Protein AF-A0A1G7ZH40-F1 (afdb_monomer_lite)

Organism: Aneurinibacillus thermoaerophilus (NCBI:txid143495)

Foldseek 3Di:
DCVPVPCVVQPPDPPDPPAPDDDPDPPVCLLVVVQVQCQPAWDADLVFRKIKTWNQYPVNLVVVVVVLVVLVWDWDWDCPPNTTMIMTGDLVSVVSSLCSNCVPCVPVHDVVRNVSNVVSVVVVVVVVPDPPPDDD

Secondary structure (DSSP, 8-state):
--TTHHHHHHH---SSSTTS------HHHHHHHHHHHHHHH-EEETTTTEEEE--SSHHHHHHHHHHHHHTT--EEEE-GGG--EEEEESHHHHHHHHHHHHTT-TT-S-HHHHHHHHHHHHHHHHHHHS------

Structure (mmCIF, N/CA/C/O backbone):
data_AF-A0A1G7ZH40-F1
#
_entry.id   AF-A0A1G7ZH40-F1
#
loop_
_atom_site.group_PDB
_atom_site.id
_atom_site.type_symbol
_atom_site.label_atom_id
_atom_site.label_alt_id
_atom_site.label_comp_id
_atom_site.label_asym_id
_atom_site.label_entity_id
_atom_site.label_seq_id
_atom_site.pdbx_PDB_ins_code
_atom_site.Cartn_x
_atom_site.Cartn_y
_atom_site.Cartn_z
_atom_site.occupancy
_atom_site.B_iso_or_equiv
_atom_site.auth_seq_id
_atom_site.auth_comp_id
_atom_site.auth_asym_id
_atom_site.auth_atom_id
_atom_site.pdbx_PDB_model_num
ATOM 1 N N . MET A 1 1 ? 21.079 -24.884 -8.366 1.00 37.12 1 MET A N 1
ATOM 2 C CA . MET A 1 1 ? 20.451 -23.711 -9.024 1.00 37.12 1 MET A CA 1
ATOM 3 C C . MET A 1 1 ? 19.332 -23.233 -8.104 1.00 37.12 1 MET A C 1
ATOM 5 O O . MET A 1 1 ? 18.379 -23.966 -7.926 1.00 37.12 1 MET A O 1
ATOM 9 N N . GLY A 1 2 ? 19.376 -22.159 -7.322 1.00 40.19 2 GLY A N 1
ATOM 10 C CA . GLY A 1 2 ? 20.022 -20.850 -7.431 1.00 40.19 2 GLY A CA 1
ATOM 11 C C . GLY A 1 2 ? 19.023 -19.805 -6.891 1.00 40.19 2 GLY A C 1
ATOM 12 O O . GLY A 1 2 ? 18.705 -18.844 -7.577 1.00 40.19 2 GLY A O 1
ATOM 13 N N . LYS A 1 3 ? 18.423 -20.055 -5.710 1.00 40.50 3 LYS A N 1
ATOM 14 C CA . LYS A 1 3 ? 17.260 -19.310 -5.169 1.00 40.50 3 LYS A CA 1
ATOM 15 C C . LYS A 1 3 ? 17.606 -17.917 -4.614 1.00 40.50 3 LYS A C 1
ATOM 17 O O . LYS A 1 3 ? 16.711 -17.179 -4.221 1.00 40.50 3 LYS A O 1
ATOM 22 N N . SER A 1 4 ? 18.883 -17.543 -4.639 1.00 37.22 4 SER A N 1
ATOM 23 C CA . SER A 1 4 ? 19.383 -16.245 -4.168 1.00 37.22 4 SER A CA 1
ATOM 24 C C . SER A 1 4 ? 19.487 -15.188 -5.275 1.00 37.22 4 SER A C 1
ATOM 26 O O . SER A 1 4 ? 19.854 -14.052 -4.993 1.00 37.22 4 SER A O 1
ATOM 28 N N . SER A 1 5 ? 19.168 -15.528 -6.533 1.00 44.12 5 SER A N 1
ATOM 29 C CA . SER A 1 5 ? 19.434 -14.630 -7.667 1.00 44.12 5 SER A CA 1
ATOM 30 C C . SER A 1 5 ? 18.400 -13.516 -7.854 1.00 44.12 5 SER A C 1
ATOM 32 O O . SER A 1 5 ? 18.762 -12.446 -8.320 1.00 44.12 5 SER A O 1
ATOM 34 N N . LEU A 1 6 ? 17.132 -13.703 -7.463 1.00 43.19 6 LEU A N 1
ATOM 35 C CA . LEU A 1 6 ? 16.082 -12.707 -7.748 1.00 43.19 6 LEU A CA 1
ATOM 36 C C . LEU A 1 6 ? 16.196 -11.443 -6.885 1.00 43.19 6 LEU A C 1
ATOM 38 O O . LEU A 1 6 ? 15.966 -10.343 -7.374 1.00 43.19 6 LEU A O 1
ATOM 42 N N . ILE A 1 7 ? 16.608 -11.581 -5.622 1.00 47.50 7 ILE A N 1
ATOM 43 C CA . ILE A 1 7 ? 16.827 -10.430 -4.733 1.00 47.50 7 ILE A CA 1
ATOM 44 C C . ILE A 1 7 ? 18.039 -9.626 -5.226 1.00 47.50 7 ILE A C 1
ATOM 46 O O . ILE A 1 7 ? 17.992 -8.403 -5.270 1.00 47.50 7 ILE A O 1
ATOM 50 N N . LEU A 1 8 ? 19.096 -10.293 -5.699 1.00 41.06 8 LEU A N 1
ATOM 51 C CA . LEU A 1 8 ? 20.285 -9.603 -6.198 1.00 41.06 8 LEU A CA 1
ATOM 52 C C . LEU A 1 8 ? 20.038 -8.885 -7.535 1.00 41.06 8 LEU A C 1
ATOM 54 O O . LEU A 1 8 ? 20.549 -7.787 -7.736 1.00 41.06 8 LEU A O 1
ATOM 58 N N . THR A 1 9 ? 19.228 -9.463 -8.429 1.00 43.59 9 THR A N 1
ATOM 59 C CA . THR A 1 9 ? 18.960 -8.878 -9.754 1.00 43.59 9 THR A CA 1
ATOM 60 C C . THR A 1 9 ? 18.106 -7.606 -9.696 1.00 43.59 9 THR A C 1
ATOM 62 O O . THR A 1 9 ? 18.251 -6.758 -10.572 1.00 43.59 9 THR A O 1
ATOM 65 N N . PHE A 1 10 ? 17.256 -7.427 -8.676 1.00 47.88 10 PHE A N 1
ATOM 66 C CA . PHE A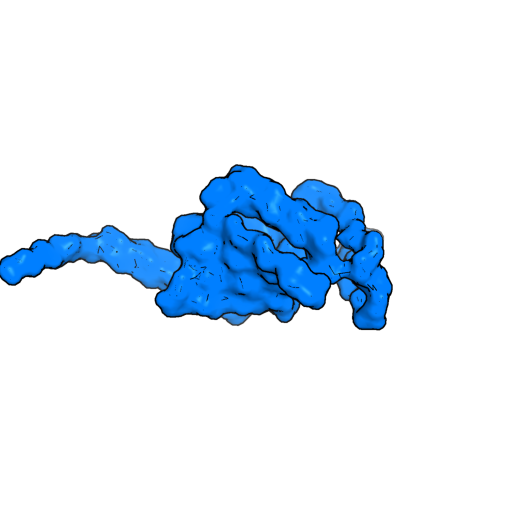 1 10 ? 16.359 -6.263 -8.598 1.00 47.88 10 PHE A CA 1
ATOM 67 C C . PHE A 1 10 ? 16.694 -5.252 -7.490 1.00 47.88 10 PHE A C 1
ATOM 69 O O . PHE A 1 10 ? 16.280 -4.100 -7.606 1.00 47.88 10 PHE A O 1
ATOM 76 N N . TYR A 1 11 ? 17.428 -5.639 -6.437 1.00 40.88 11 TYR A N 1
ATOM 77 C CA . TYR A 1 11 ? 17.615 -4.796 -5.242 1.00 40.88 11 TYR A CA 1
ATOM 78 C C . TYR A 1 11 ? 18.942 -4.018 -5.207 1.00 40.88 11 TYR A C 1
ATOM 80 O O . TYR A 1 11 ? 19.052 -3.036 -4.474 1.00 40.88 11 TYR A O 1
ATOM 88 N N . ILE A 1 12 ? 19.953 -4.393 -6.004 1.00 41.84 12 ILE A N 1
ATOM 89 C CA . ILE A 1 12 ? 21.226 -3.653 -6.057 1.00 41.84 12 ILE A CA 1
ATOM 90 C C . ILE A 1 12 ? 21.198 -2.625 -7.193 1.00 41.84 12 ILE A C 1
ATOM 92 O O . ILE A 1 12 ? 21.835 -2.789 -8.225 1.00 41.84 12 ILE A O 1
ATOM 96 N N . PHE A 1 13 ? 20.488 -1.522 -6.972 1.00 40.16 13 PHE A N 1
ATOM 97 C CA . PHE A 1 13 ? 20.823 -0.236 -7.589 1.00 40.16 13 PHE A CA 1
ATOM 98 C C . PHE A 1 13 ? 20.859 0.820 -6.486 1.00 40.16 13 PHE A C 1
ATOM 100 O O . PHE A 1 13 ? 19.888 1.528 -6.230 1.00 40.16 13 PHE A O 1
ATOM 107 N N . HIS A 1 14 ? 21.998 0.890 -5.794 1.00 35.88 14 HIS A N 1
ATOM 108 C CA . HIS A 1 14 ? 22.305 2.000 -4.901 1.00 35.88 14 HIS A CA 1
ATOM 109 C C . HIS A 1 14 ? 22.425 3.304 -5.706 1.00 35.88 14 HIS A C 1
ATOM 111 O O . HIS A 1 14 ? 23.094 3.355 -6.736 1.00 35.88 14 HIS A O 1
ATOM 117 N N . SER A 1 15 ? 21.733 4.333 -5.206 1.00 42.22 15 SER A N 1
ATOM 118 C CA . SER A 1 15 ? 21.965 5.773 -5.389 1.00 42.22 15 SER A CA 1
ATOM 119 C C . SER A 1 15 ? 22.448 6.241 -6.773 1.00 42.22 15 SER A C 1
ATOM 121 O O . SER A 1 15 ? 23.643 6.320 -7.040 1.00 42.22 15 SER A O 1
ATOM 123 N N . GLY A 1 16 ? 21.499 6.652 -7.622 1.00 37.34 16 GLY A N 1
ATOM 124 C CA . GLY A 1 16 ? 21.759 7.517 -8.785 1.00 37.34 16 GLY A CA 1
ATOM 125 C C . GLY A 1 16 ? 21.033 7.103 -10.067 1.00 37.34 16 GLY A C 1
ATOM 126 O O . GLY A 1 16 ? 20.534 7.960 -10.791 1.00 37.34 16 GLY A O 1
ATOM 127 N N . ALA A 1 17 ? 20.896 5.799 -10.322 1.00 37.66 17 ALA A N 1
ATOM 128 C CA . ALA A 1 17 ? 20.393 5.284 -11.604 1.00 37.66 17 ALA A CA 1
ATOM 129 C C . ALA A 1 17 ? 18.869 5.022 -11.660 1.00 37.66 17 ALA A C 1
ATOM 131 O O . ALA A 1 17 ? 18.312 4.846 -12.742 1.00 37.66 17 ALA A O 1
ATOM 132 N N . LEU A 1 18 ? 18.166 5.026 -10.520 1.00 44.22 18 LEU A N 1
ATOM 133 C CA . LEU A 1 18 ? 16.740 4.654 -10.429 1.00 44.22 18 LEU A CA 1
ATOM 134 C C . LEU A 1 18 ? 15.753 5.702 -10.967 1.00 44.22 18 LEU A C 1
ATOM 136 O O . LEU A 1 18 ? 14.563 5.411 -11.093 1.00 44.22 18 LEU A O 1
ATOM 140 N N . LYS A 1 19 ? 16.215 6.904 -11.335 1.00 46.44 19 LYS A N 1
ATOM 141 C CA . LYS A 1 19 ? 15.317 7.943 -11.864 1.00 46.44 19 LYS A CA 1
ATOM 142 C C . LYS A 1 19 ? 14.696 7.585 -13.224 1.00 46.44 19 LYS A C 1
ATOM 144 O O . LYS A 1 19 ? 13.693 8.196 -13.574 1.00 46.44 19 LYS A O 1
ATOM 149 N N . SER A 1 20 ? 15.229 6.616 -13.983 1.00 45.09 20 SER A N 1
ATOM 150 C CA . SER A 1 20 ? 14.810 6.422 -15.385 1.00 45.09 20 SER A CA 1
ATOM 151 C C . SER A 1 20 ? 14.141 5.090 -15.750 1.00 45.09 20 SER A C 1
ATOM 153 O O . SER A 1 20 ? 13.448 5.065 -16.766 1.00 45.09 20 SER A O 1
ATOM 155 N N . ARG A 1 21 ? 14.263 3.995 -14.980 1.00 55.22 21 ARG A N 1
ATOM 156 C CA . ARG A 1 21 ? 13.593 2.713 -15.312 1.00 55.22 21 ARG A CA 1
ATOM 157 C C . ARG A 1 21 ? 13.183 1.944 -14.056 1.00 55.22 21 ARG A C 1
ATOM 159 O O . ARG A 1 21 ? 14.028 1.376 -13.374 1.00 55.22 21 ARG A O 1
ATOM 166 N N . ALA A 1 22 ? 11.883 1.907 -13.759 1.00 62.88 22 ALA A N 1
ATOM 167 C CA . ALA A 1 22 ? 11.360 0.912 -12.826 1.00 62.88 22 ALA A CA 1
ATOM 168 C C . ALA A 1 22 ? 11.587 -0.490 -13.429 1.00 62.88 22 ALA A C 1
ATOM 170 O O . ALA A 1 22 ? 11.389 -0.653 -14.638 1.00 62.88 22 ALA A O 1
ATOM 171 N N . PRO A 1 23 ? 12.012 -1.494 -12.642 1.00 70.56 23 PRO A N 1
ATOM 172 C CA . PRO A 1 23 ? 12.163 -2.847 -13.158 1.00 70.56 23 PRO A CA 1
ATOM 173 C C . PRO A 1 23 ? 10.815 -3.375 -13.660 1.00 70.56 23 PRO A C 1
ATOM 175 O O . PRO A 1 23 ? 9.775 -3.159 -13.033 1.00 70.56 23 PRO A O 1
ATOM 178 N N . ASN A 1 24 ? 10.827 -4.081 -14.793 1.00 78.56 24 ASN A N 1
ATOM 179 C CA . ASN A 1 24 ? 9.642 -4.772 -15.295 1.00 78.56 24 ASN A CA 1
ATOM 180 C C . ASN A 1 24 ? 9.403 -6.038 -14.457 1.00 78.56 24 ASN A C 1
ATOM 182 O O . ASN A 1 24 ? 9.846 -7.126 -14.817 1.00 78.56 24 ASN A O 1
ATOM 186 N N . VAL A 1 25 ? 8.790 -5.868 -13.285 1.00 84.25 25 VAL A N 1
ATOM 187 C CA . VAL A 1 25 ? 8.484 -6.963 -12.356 1.00 84.25 25 VAL A CA 1
ATOM 188 C C . VAL A 1 25 ? 7.223 -7.691 -12.839 1.00 84.25 25 VAL A C 1
ATOM 190 O O . VAL A 1 25 ? 6.196 -7.025 -12.990 1.00 84.25 25 VAL A O 1
ATOM 193 N N . PRO A 1 26 ? 7.249 -9.016 -13.065 1.00 88.44 26 PRO A N 1
ATOM 194 C CA . PRO A 1 26 ? 6.042 -9.785 -13.370 1.00 88.44 26 PRO A CA 1
ATOM 195 C C . PRO A 1 26 ? 4.968 -9.620 -12.288 1.00 88.44 26 PRO A C 1
ATOM 197 O O . PRO A 1 26 ? 5.290 -9.391 -11.119 1.00 88.44 26 PRO A O 1
ATOM 200 N N . GLU A 1 27 ? 3.693 -9.696 -12.664 1.00 88.88 27 GLU A N 1
ATOM 201 C CA . GLU A 1 27 ? 2.582 -9.386 -11.755 1.00 88.88 27 GLU A CA 1
ATOM 202 C C . GLU A 1 27 ? 2.544 -10.319 -10.537 1.00 88.88 27 GLU A C 1
ATOM 204 O O . GLU A 1 27 ? 2.305 -9.876 -9.413 1.00 88.88 27 GLU A O 1
ATOM 209 N N . GLU A 1 28 ? 2.900 -11.590 -10.719 1.00 89.88 28 GLU A N 1
ATOM 210 C CA . GLU A 1 28 ? 2.993 -12.577 -9.646 1.00 89.88 28 GLU A CA 1
ATOM 211 C C . GLU A 1 28 ? 4.049 -12.228 -8.583 1.00 89.88 28 GLU A C 1
ATOM 213 O O . GLU A 1 28 ? 3.915 -12.624 -7.426 1.00 89.88 28 GLU A O 1
ATOM 218 N N . PHE A 1 29 ? 5.069 -11.439 -8.941 1.00 90.62 29 PHE A N 1
ATOM 219 C CA . PHE A 1 29 ? 6.119 -10.994 -8.022 1.00 90.62 29 PHE A CA 1
ATOM 220 C C . PHE A 1 29 ? 5.930 -9.554 -7.540 1.00 90.62 29 PHE A C 1
ATOM 222 O O . PHE A 1 29 ? 6.720 -9.067 -6.725 1.00 90.62 29 PHE A O 1
ATOM 229 N N . PHE A 1 30 ? 4.893 -8.857 -8.006 1.00 92.31 30 PHE A N 1
ATOM 230 C CA . PHE A 1 30 ? 4.754 -7.431 -7.740 1.00 92.31 30 PHE A CA 1
ATOM 231 C C . PHE A 1 30 ? 4.514 -7.126 -6.255 1.00 92.31 30 PHE A C 1
ATOM 233 O O . PHE A 1 30 ? 5.102 -6.180 -5.731 1.00 92.31 30 PHE A O 1
ATOM 240 N N . SER A 1 31 ? 3.773 -7.977 -5.536 1.00 94.38 31 SER A N 1
ATOM 241 C CA . SER A 1 31 ? 3.595 -7.835 -4.081 1.00 94.38 31 SER A CA 1
ATOM 242 C C . SER A 1 31 ? 4.911 -7.978 -3.308 1.00 94.38 31 SER A C 1
ATOM 244 O O . SER A 1 31 ? 5.138 -7.259 -2.338 1.00 94.38 31 SER A O 1
ATOM 246 N N . HIS A 1 32 ? 5.824 -8.849 -3.752 1.00 91.44 32 HIS A N 1
ATOM 247 C CA . HIS A 1 32 ? 7.151 -8.991 -3.146 1.00 91.44 32 HIS A CA 1
ATOM 248 C C . HIS A 1 32 ? 8.001 -7.738 -3.344 1.00 91.44 32 HIS A C 1
ATOM 250 O O . HIS A 1 32 ? 8.649 -7.273 -2.407 1.00 91.44 32 HIS A O 1
ATOM 256 N N . PHE A 1 33 ? 7.976 -7.181 -4.554 1.00 90.81 33 PHE A N 1
ATOM 257 C CA . PHE A 1 33 ? 8.696 -5.954 -4.862 1.00 90.81 33 PHE A CA 1
ATOM 258 C C . PHE A 1 33 ? 8.140 -4.763 -4.069 1.00 90.81 33 PHE A C 1
ATOM 260 O O . PHE A 1 33 ? 8.896 -4.048 -3.411 1.00 90.81 33 PHE A O 1
ATOM 267 N N . ALA A 1 34 ? 6.815 -4.593 -4.059 1.00 92.94 34 ALA A N 1
ATOM 268 C CA . ALA A 1 34 ? 6.142 -3.559 -3.280 1.00 92.94 34 ALA A CA 1
ATOM 269 C C . ALA A 1 34 ? 6.424 -3.693 -1.778 1.00 92.94 34 ALA A C 1
ATOM 271 O O . ALA A 1 34 ? 6.600 -2.685 -1.097 1.00 92.94 34 ALA A O 1
ATOM 272 N N . ARG A 1 35 ? 6.543 -4.926 -1.264 1.00 93.56 35 ARG A N 1
ATOM 273 C CA . ARG A 1 35 ? 6.929 -5.169 0.130 1.00 93.56 35 ARG A CA 1
ATOM 274 C C . ARG A 1 35 ? 8.332 -4.674 0.432 1.00 93.56 35 ARG A C 1
ATOM 276 O O . ARG A 1 35 ? 8.519 -4.071 1.477 1.00 93.56 35 ARG A O 1
ATOM 283 N N . GLY A 1 36 ? 9.284 -4.843 -0.485 1.00 89.75 36 GLY A N 1
ATOM 284 C CA . GLY A 1 36 ? 10.622 -4.263 -0.346 1.00 89.75 36 GLY A CA 1
ATOM 285 C C . GLY A 1 36 ? 10.595 -2.735 -0.239 1.00 89.75 36 GLY A C 1
ATOM 286 O O . GLY A 1 36 ? 11.193 -2.166 0.671 1.00 89.75 36 GLY A O 1
ATOM 287 N N . VAL A 1 37 ? 9.825 -2.069 -1.107 1.00 90.56 37 VAL A N 1
ATOM 288 C CA . VAL A 1 37 ? 9.628 -0.606 -1.058 1.00 90.56 37 VAL A CA 1
ATOM 289 C C . VAL A 1 37 ? 8.986 -0.180 0.262 1.00 90.56 37 VAL A C 1
ATOM 291 O O . VAL A 1 37 ? 9.426 0.776 0.897 1.00 90.56 37 VAL A O 1
ATOM 294 N N . PHE A 1 38 ? 7.953 -0.899 0.696 1.00 91.75 38 PHE A N 1
ATOM 295 C CA . PHE A 1 38 ? 7.256 -0.625 1.945 1.00 91.75 38 PHE A CA 1
ATOM 296 C C . PHE A 1 38 ? 8.167 -0.819 3.168 1.00 91.75 38 PHE A C 1
ATOM 298 O O . PHE A 1 38 ? 8.242 0.041 4.051 1.00 91.75 38 PHE A O 1
ATOM 305 N N . ASP A 1 39 ? 8.901 -1.924 3.216 1.00 87.88 39 ASP A N 1
ATOM 306 C CA . ASP A 1 39 ? 9.801 -2.256 4.313 1.00 87.88 39 ASP A CA 1
ATOM 307 C C . ASP A 1 39 ? 11.013 -1.315 4.363 1.00 87.88 39 ASP A C 1
ATOM 309 O O . ASP A 1 39 ? 11.428 -0.935 5.458 1.00 87.88 39 ASP A O 1
ATOM 313 N N . GLY A 1 40 ? 11.508 -0.843 3.218 1.00 86.75 40 GLY A N 1
ATOM 314 C CA . GLY A 1 40 ? 12.594 0.138 3.142 1.00 86.75 40 GLY A CA 1
ATOM 315 C C . GLY A 1 40 ? 12.162 1.570 3.472 1.00 86.75 40 GLY A C 1
ATOM 316 O O . GLY A 1 40 ? 12.668 2.163 4.419 1.00 86.75 40 GLY A O 1
ATOM 317 N N . ASP A 1 41 ? 11.194 2.110 2.725 1.00 85.81 41 ASP A N 1
ATOM 318 C CA . ASP A 1 41 ? 10.968 3.562 2.615 1.00 85.81 41 ASP A CA 1
ATOM 319 C C . ASP A 1 41 ? 9.557 4.035 2.996 1.00 85.81 41 ASP A C 1
ATOM 321 O O . ASP A 1 41 ? 9.230 5.219 2.829 1.00 85.81 41 ASP A O 1
ATOM 325 N N . ALA A 1 42 ? 8.713 3.145 3.529 1.00 89.94 42 ALA A N 1
ATOM 326 C CA . ALA A 1 42 ? 7.412 3.519 4.078 1.00 89.94 42 ALA A CA 1
ATOM 327 C C . ALA A 1 42 ? 7.408 3.617 5.607 1.00 89.94 42 ALA A C 1
ATOM 329 O O . ALA A 1 42 ? 8.198 2.977 6.308 1.00 89.94 42 ALA A O 1
ATOM 330 N N . TYR A 1 43 ? 6.453 4.382 6.129 1.00 88.94 43 TYR A N 1
ATOM 331 C CA . TYR A 1 43 ? 6.121 4.408 7.548 1.00 88.94 43 TYR A CA 1
ATOM 332 C C . TYR A 1 43 ? 4.608 4.340 7.754 1.00 88.94 43 TYR A C 1
ATOM 334 O O . TYR A 1 43 ? 3.819 4.760 6.904 1.00 88.94 43 TYR A O 1
ATOM 342 N N . PHE A 1 44 ? 4.216 3.801 8.908 1.00 88.00 44 PHE A N 1
ATOM 343 C CA . PHE A 1 44 ? 2.827 3.677 9.322 1.00 88.00 44 PHE A CA 1
ATOM 344 C C . PHE A 1 44 ? 2.539 4.597 10.505 1.00 88.00 44 PHE A C 1
ATOM 346 O O . PHE A 1 44 ? 3.179 4.503 11.552 1.00 88.00 44 PHE A O 1
ATOM 353 N N . LYS A 1 45 ? 1.561 5.490 10.347 1.00 87.62 45 LYS A N 1
ATOM 354 C CA . LYS A 1 45 ? 1.087 6.379 11.407 1.00 87.62 45 LYS A CA 1
ATOM 355 C C . LYS A 1 45 ? -0.146 5.760 12.065 1.00 87.62 45 LYS A C 1
ATOM 357 O O . LYS A 1 45 ? -1.277 6.061 11.692 1.00 87.62 45 LYS A O 1
ATOM 362 N N . THR A 1 46 ? 0.090 4.911 13.065 1.00 74.00 46 THR A N 1
ATOM 363 C CA . THR A 1 46 ? -0.927 4.105 13.775 1.00 74.00 46 THR A CA 1
ATOM 364 C C . THR A 1 46 ? -2.129 4.902 14.286 1.00 74.00 46 THR A C 1
ATOM 366 O O . THR A 1 46 ? -3.250 4.413 14.217 1.00 74.00 46 THR A O 1
ATOM 369 N N . GLY A 1 47 ? -1.922 6.125 14.782 1.00 77.44 47 GLY A N 1
ATOM 370 C CA . GLY A 1 47 ? -3.003 6.974 15.301 1.00 77.44 47 GLY A CA 1
ATOM 371 C C . GLY A 1 47 ? -3.881 7.628 14.229 1.00 77.44 47 GLY A C 1
ATOM 372 O O . GLY A 1 47 ? -4.945 8.138 14.557 1.00 77.44 47 GLY A O 1
ATOM 373 N N . ALA A 1 48 ? -3.438 7.635 12.970 1.00 82.81 48 ALA A N 1
ATOM 374 C CA . ALA A 1 48 ? -4.166 8.236 11.854 1.00 82.81 48 ALA A CA 1
ATOM 375 C C . ALA A 1 48 ? -4.661 7.198 10.837 1.00 82.81 48 ALA A C 1
ATOM 377 O O . ALA A 1 48 ? -5.339 7.578 9.894 1.00 82.81 48 ALA A O 1
ATOM 378 N N . ASP A 1 49 ? -4.307 5.918 11.008 1.00 91.00 49 ASP A N 1
ATOM 379 C CA . ASP A 1 49 ? -4.550 4.854 10.025 1.00 91.00 49 ASP A CA 1
ATOM 380 C C . ASP A 1 49 ? -4.088 5.252 8.622 1.00 91.00 49 ASP A C 1
ATOM 382 O O . ASP A 1 49 ? -4.813 5.126 7.635 1.00 91.00 49 ASP A O 1
ATOM 386 N N . VAL A 1 50 ? -2.853 5.757 8.564 1.00 93.25 50 VAL A N 1
ATOM 387 C CA . VAL A 1 50 ? -2.232 6.260 7.338 1.00 93.25 50 VAL A CA 1
ATOM 388 C C . VAL A 1 50 ? -0.890 5.581 7.111 1.00 93.25 50 VAL A C 1
ATOM 390 O O . VAL A 1 50 ? -0.025 5.576 7.991 1.00 93.25 50 VAL A O 1
ATOM 393 N N . VAL A 1 51 ? -0.696 5.062 5.902 1.00 94.81 51 VAL A N 1
ATOM 394 C CA . VAL A 1 51 ? 0.610 4.647 5.382 1.00 94.81 51 VAL A CA 1
ATOM 395 C C . VAL A 1 51 ? 1.107 5.684 4.404 1.00 94.81 51 VAL A C 1
ATOM 397 O O . VAL A 1 51 ? 0.371 6.096 3.516 1.00 94.81 51 VAL A O 1
ATOM 400 N N . VAL A 1 52 ? 2.378 6.048 4.531 1.00 94.00 52 VAL A N 1
ATOM 401 C CA . VAL A 1 52 ? 3.063 6.893 3.555 1.00 94.00 52 VAL A CA 1
ATOM 402 C C . VAL A 1 52 ? 4.271 6.141 3.026 1.00 94.00 52 VAL A C 1
ATOM 404 O O . VAL A 1 52 ? 5.110 5.699 3.810 1.00 94.00 52 VAL A O 1
ATOM 407 N N . MET A 1 53 ? 4.375 6.015 1.705 1.00 93.81 53 MET A N 1
ATOM 408 C CA . MET A 1 53 ? 5.496 5.362 1.024 1.00 93.81 53 MET A CA 1
ATOM 409 C C . MET A 1 53 ? 6.098 6.259 -0.057 1.00 93.81 53 MET A C 1
ATOM 411 O O . MET A 1 53 ? 5.408 7.101 -0.637 1.00 93.81 53 MET A O 1
ATOM 415 N N . ARG A 1 54 ? 7.394 6.074 -0.332 1.00 90.88 54 ARG A N 1
ATOM 416 C CA . ARG A 1 54 ? 8.151 6.835 -1.339 1.00 90.88 54 ARG A CA 1
ATOM 417 C C . ARG A 1 54 ? 8.810 5.886 -2.342 1.00 90.88 54 ARG A C 1
ATOM 419 O O . ARG A 1 54 ? 9.942 5.476 -2.122 1.00 90.88 54 ARG A O 1
ATOM 426 N N . PRO A 1 55 ? 8.135 5.530 -3.447 1.00 86.06 55 PRO A N 1
ATOM 427 C CA . PRO A 1 55 ? 8.645 4.522 -4.380 1.00 86.06 55 PRO A CA 1
ATOM 428 C C . PRO A 1 55 ? 9.848 4.979 -5.225 1.00 86.06 55 PRO A C 1
ATOM 430 O O . PRO A 1 55 ? 10.476 4.168 -5.895 1.00 86.06 55 PRO A O 1
ATOM 433 N N . GLY A 1 56 ? 10.165 6.278 -5.257 1.00 84.12 56 GLY A N 1
ATOM 434 C CA . GLY A 1 56 ? 11.365 6.804 -5.924 1.00 84.12 56 GLY A CA 1
ATOM 435 C C . GLY A 1 56 ? 11.320 6.852 -7.461 1.00 84.12 56 GLY A C 1
ATOM 436 O O . GLY A 1 56 ? 12.265 7.332 -8.079 1.00 84.12 56 GLY A O 1
ATOM 437 N N . SER A 1 57 ? 10.230 6.402 -8.094 1.00 85.19 57 SER A N 1
ATOM 438 C CA . SER A 1 57 ? 10.045 6.437 -9.552 1.00 85.19 57 SER A CA 1
ATOM 439 C C . SER A 1 57 ? 8.592 6.705 -9.933 1.00 85.19 57 SER A C 1
ATOM 441 O O . SER A 1 57 ? 7.676 6.124 -9.346 1.00 85.19 57 SER A O 1
ATOM 443 N N . ARG A 1 58 ? 8.370 7.522 -10.972 1.00 87.00 58 ARG A N 1
ATOM 444 C CA . ARG A 1 58 ? 7.033 7.809 -11.519 1.00 87.00 58 ARG A CA 1
ATOM 445 C C . ARG A 1 58 ? 6.307 6.553 -11.983 1.00 87.00 58 ARG A C 1
ATOM 447 O O . ARG A 1 58 ? 5.134 6.374 -11.676 1.00 87.00 58 ARG A O 1
ATOM 454 N N . VAL A 1 59 ? 7.008 5.694 -12.725 1.00 87.25 59 VAL A N 1
ATOM 455 C CA . VAL A 1 59 ? 6.436 4.474 -13.318 1.00 87.25 59 VAL A CA 1
ATOM 456 C C . VAL A 1 59 ? 5.996 3.515 -12.220 1.00 87.25 59 VAL A C 1
ATOM 458 O O . VAL A 1 59 ? 4.875 3.018 -12.246 1.00 87.25 59 VAL A O 1
ATOM 461 N N . LEU A 1 60 ? 6.856 3.312 -11.220 1.00 88.31 60 LEU A N 1
ATOM 462 C CA . LEU A 1 60 ? 6.530 2.476 -10.073 1.00 88.31 60 LEU A CA 1
ATOM 463 C C . LEU A 1 60 ? 5.374 3.059 -9.257 1.00 88.31 60 LEU A C 1
ATOM 465 O O . LEU A 1 60 ? 4.486 2.320 -8.848 1.00 88.31 60 LEU A O 1
ATOM 469 N N . SER A 1 61 ? 5.370 4.375 -9.048 1.00 91.44 61 SER A N 1
ATOM 470 C CA . SER A 1 61 ? 4.317 5.039 -8.279 1.00 91.44 61 SER A CA 1
ATOM 471 C C . SER A 1 61 ? 2.962 4.904 -8.961 1.00 91.44 61 SER A C 1
ATOM 473 O O . SER A 1 61 ? 1.992 4.552 -8.304 1.00 91.44 61 SER A O 1
ATOM 475 N N . LYS A 1 62 ? 2.902 5.087 -10.287 1.00 92.12 62 LYS A N 1
ATOM 476 C CA . LYS A 1 62 ? 1.674 4.859 -11.052 1.00 92.12 62 LYS A CA 1
ATOM 477 C C . LYS A 1 62 ? 1.216 3.403 -10.952 1.00 92.12 62 LYS A C 1
ATOM 479 O O . LYS A 1 62 ? 0.071 3.160 -10.612 1.00 92.12 62 LYS A O 1
ATOM 484 N N . ARG A 1 63 ? 2.120 2.440 -11.150 1.00 92.81 63 ARG A N 1
ATOM 485 C CA . ARG A 1 63 ? 1.770 1.016 -11.063 1.00 92.81 63 ARG A CA 1
ATOM 486 C C . ARG A 1 63 ? 1.278 0.610 -9.667 1.00 92.81 63 ARG A C 1
ATOM 488 O O . ARG A 1 63 ? 0.383 -0.217 -9.551 1.00 92.81 63 ARG A O 1
ATOM 495 N N . LEU A 1 64 ? 1.857 1.178 -8.607 1.00 94.31 64 LEU A N 1
ATOM 496 C CA . LEU A 1 64 ? 1.370 0.978 -7.241 1.00 94.31 64 LEU A CA 1
ATOM 497 C C . LEU A 1 64 ? -0.017 1.595 -7.042 1.00 94.31 64 LEU A C 1
ATOM 499 O O . LEU A 1 64 ? -0.853 0.954 -6.420 1.00 94.31 64 LEU A O 1
ATOM 503 N N . MET A 1 65 ? -0.273 2.790 -7.582 1.00 96.50 65 MET A N 1
ATOM 504 C CA . MET A 1 65 ? -1.600 3.415 -7.536 1.00 96.50 65 MET A CA 1
ATOM 505 C C . MET A 1 65 ? -2.652 2.576 -8.261 1.00 96.50 65 MET A C 1
ATOM 507 O O . MET A 1 65 ? -3.671 2.265 -7.656 1.00 96.50 65 MET A O 1
ATOM 511 N N . ASP A 1 66 ? -2.367 2.137 -9.491 1.00 95.62 66 ASP A N 1
ATOM 512 C CA . ASP A 1 66 ? -3.264 1.272 -10.269 1.00 95.62 66 ASP A CA 1
ATOM 513 C C . ASP A 1 66 ? -3.582 -0.014 -9.480 1.00 95.62 66 ASP A C 1
ATOM 515 O O . ASP A 1 66 ? -4.724 -0.468 -9.421 1.00 95.62 66 ASP A O 1
ATOM 519 N N . LYS A 1 67 ? -2.575 -0.581 -8.796 1.00 96.50 67 LYS A N 1
ATOM 520 C CA . LYS A 1 67 ? -2.774 -1.774 -7.969 1.00 96.50 67 LYS A CA 1
ATOM 521 C C . LYS A 1 67 ? -3.592 -1.507 -6.708 1.00 96.50 67 LYS A C 1
ATOM 523 O O . LYS A 1 67 ? -4.380 -2.356 -6.307 1.00 96.50 67 LYS A O 1
ATOM 528 N N . LEU A 1 68 ? -3.395 -0.363 -6.057 1.00 97.19 68 LEU A N 1
ATOM 529 C CA . LEU A 1 68 ? -4.176 0.035 -4.884 1.00 97.19 68 LEU A CA 1
ATOM 530 C C . LEU A 1 68 ? -5.646 0.250 -5.254 1.00 97.19 68 LEU A C 1
ATOM 532 O O . LEU A 1 68 ? -6.520 -0.204 -4.520 1.00 97.19 68 LEU A O 1
ATOM 536 N N . GLU A 1 69 ? -5.907 0.858 -6.410 1.00 97.25 69 GLU A N 1
ATOM 537 C CA . GLU A 1 69 ? -7.253 1.021 -6.957 1.00 97.25 69 GLU A CA 1
ATOM 538 C C . GLU A 1 69 ? -7.915 -0.334 -7.254 1.00 97.25 69 GLU A C 1
ATOM 540 O O . GLU A 1 69 ? -9.041 -0.565 -6.820 1.00 97.25 69 GLU A O 1
ATOM 545 N N . GLU A 1 70 ? -7.200 -1.273 -7.890 1.00 97.25 70 GLU A N 1
ATOM 546 C CA . GLU A 1 70 ? -7.682 -2.646 -8.133 1.00 97.25 70 GLU A CA 1
ATOM 547 C C . GLU A 1 70 ? -8.074 -3.368 -6.831 1.00 97.25 70 GLU A C 1
ATOM 549 O O . GLU A 1 70 ? -9.064 -4.097 -6.786 1.00 97.25 70 GLU A O 1
ATOM 554 N N . LEU A 1 71 ? -7.313 -3.152 -5.754 1.00 96.94 71 LEU A N 1
ATOM 555 C CA . LEU A 1 71 ? -7.590 -3.719 -4.430 1.00 96.94 71 LEU A CA 1
ATOM 556 C C . LEU A 1 71 ? -8.743 -3.013 -3.694 1.00 96.94 71 LEU A C 1
ATOM 558 O O . LEU A 1 71 ? -9.129 -3.460 -2.613 1.00 96.94 71 LEU A O 1
ATOM 562 N N . GLY A 1 72 ? -9.269 -1.909 -4.235 1.00 96.88 72 GLY A N 1
ATOM 563 C CA . GLY A 1 72 ? -10.279 -1.074 -3.585 1.00 96.88 72 GLY A CA 1
ATOM 564 C C . GLY A 1 72 ? -9.734 -0.226 -2.431 1.00 96.88 72 GLY A C 1
ATOM 565 O O . GLY A 1 72 ? -10.498 0.192 -1.561 1.00 96.88 72 GLY A O 1
ATOM 566 N N . ALA A 1 73 ? -8.421 0.014 -2.381 1.00 97.25 73 ALA A N 1
ATOM 567 C CA . ALA A 1 73 ? -7.797 0.847 -1.362 1.00 97.25 73 ALA A CA 1
ATOM 568 C C . ALA A 1 73 ? -7.919 2.337 -1.715 1.00 97.25 73 ALA A C 1
ATOM 570 O O . ALA A 1 73 ? -7.626 2.757 -2.833 1.00 97.25 73 ALA A O 1
ATOM 571 N N . VAL A 1 74 ? -8.270 3.162 -0.727 1.00 96.25 74 VAL A N 1
ATOM 572 C CA . VAL A 1 74 ? -8.237 4.622 -0.871 1.00 96.25 74 VAL A CA 1
ATOM 573 C C . VAL A 1 74 ? -6.798 5.106 -0.720 1.00 96.25 74 VAL A C 1
ATOM 575 O O . VAL A 1 74 ? -6.211 5.012 0.365 1.00 96.25 74 VAL A O 1
ATOM 578 N N . ALA A 1 75 ? -6.237 5.631 -1.807 1.00 97.25 75 ALA A N 1
ATOM 579 C CA . ALA A 1 75 ? -4.882 6.155 -1.840 1.00 97.25 75 ALA A CA 1
ATOM 580 C C . ALA A 1 75 ? -4.770 7.443 -2.665 1.00 97.25 75 ALA A C 1
ATOM 582 O O . ALA A 1 75 ? -5.543 7.680 -3.590 1.00 97.25 75 ALA A O 1
ATOM 583 N N . GLU A 1 76 ? -3.764 8.252 -2.348 1.00 96.88 76 GLU A N 1
ATOM 584 C CA . GLU A 1 76 ? -3.433 9.495 -3.043 1.00 96.88 76 GLU A CA 1
ATOM 585 C C . GLU A 1 76 ? -1.962 9.495 -3.458 1.00 96.88 76 GLU A C 1
ATOM 587 O O . GLU A 1 76 ? -1.099 9.037 -2.705 1.00 96.88 76 GLU A O 1
ATOM 592 N N . LEU A 1 77 ? -1.671 10.055 -4.635 1.00 95.69 77 LEU A N 1
ATOM 593 C CA . LEU A 1 77 ? -0.314 10.255 -5.139 1.00 95.69 77 LEU A CA 1
ATOM 594 C C . LEU A 1 77 ? 0.028 11.750 -5.156 1.00 95.69 77 LEU A C 1
ATOM 596 O O . LEU A 1 77 ? -0.543 12.512 -5.932 1.00 95.69 77 LEU A O 1
ATOM 600 N N . ASP A 1 78 ? 1.007 12.144 -4.348 1.00 93.62 78 ASP A N 1
ATOM 601 C CA . ASP A 1 78 ? 1.657 13.455 -4.407 1.00 93.62 78 ASP A CA 1
ATOM 602 C C . ASP A 1 78 ? 2.953 13.342 -5.226 1.00 93.62 78 ASP A C 1
ATOM 604 O O . ASP A 1 78 ? 3.737 12.405 -5.048 1.00 93.62 78 ASP A O 1
ATOM 608 N N . THR A 1 79 ? 3.160 14.281 -6.150 1.00 90.38 79 THR A N 1
ATOM 609 C CA . THR A 1 79 ? 4.307 14.315 -7.071 1.00 90.38 79 THR A CA 1
ATOM 610 C C . THR A 1 79 ? 5.091 15.627 -7.001 1.00 90.38 79 THR A C 1
ATOM 612 O O . THR A 1 79 ? 5.767 15.990 -7.966 1.00 90.38 79 THR A O 1
ATOM 615 N N . LYS A 1 80 ? 4.961 16.394 -5.913 1.00 84.75 80 LYS A N 1
ATOM 616 C CA . LYS A 1 80 ? 5.684 17.661 -5.739 1.00 84.75 80 LYS A CA 1
ATOM 617 C C . LYS A 1 80 ? 7.202 17.455 -5.741 1.00 84.75 80 LYS A C 1
ATOM 619 O O . LYS A 1 80 ? 7.708 16.504 -5.154 1.00 84.75 80 LYS A O 1
ATOM 624 N N . GLU A 1 81 ? 7.918 18.385 -6.378 1.00 78.69 81 GLU A N 1
ATOM 625 C CA . GLU A 1 81 ? 9.391 18.480 -6.344 1.00 78.69 81 GLU A CA 1
ATOM 626 C C . GLU A 1 81 ? 10.127 17.195 -6.778 1.00 78.69 81 GLU A C 1
ATOM 628 O O . GLU A 1 81 ? 11.157 16.836 -6.213 1.00 78.69 81 GLU A O 1
ATOM 633 N N . ASP A 1 82 ? 9.587 16.466 -7.764 1.00 75.56 82 ASP A N 1
ATOM 634 C CA . ASP A 1 82 ? 10.097 15.157 -8.217 1.00 75.56 82 ASP A CA 1
ATOM 635 C C . ASP A 1 82 ? 10.129 14.067 -7.128 1.00 75.56 82 ASP A C 1
ATOM 637 O O . ASP A 1 82 ? 10.734 13.002 -7.303 1.00 75.56 82 ASP A O 1
ATOM 641 N N . VAL A 1 83 ? 9.438 14.295 -6.010 1.00 83.25 83 VAL A N 1
ATOM 642 C CA . VAL A 1 83 ? 9.235 13.313 -4.952 1.00 83.25 83 VAL A CA 1
ATOM 643 C C . VAL A 1 83 ? 7.872 12.669 -5.150 1.00 83.25 83 VAL A C 1
ATOM 645 O O . VAL A 1 83 ? 6.835 13.312 -5.038 1.00 83.25 83 VAL A O 1
ATOM 648 N N . TYR A 1 84 ? 7.873 11.363 -5.406 1.00 90.19 84 TYR A N 1
ATOM 649 C CA . TYR A 1 84 ? 6.647 10.576 -5.489 1.00 90.19 84 TYR A CA 1
ATOM 650 C C . TYR A 1 84 ? 6.298 10.020 -4.113 1.00 90.19 84 TYR A C 1
ATOM 652 O O . TYR A 1 84 ? 7.070 9.246 -3.536 1.00 90.19 84 TYR A O 1
ATOM 660 N N . ARG A 1 85 ? 5.136 10.406 -3.590 1.00 93.69 85 ARG A N 1
ATOM 661 C CA . ARG A 1 85 ? 4.620 9.961 -2.298 1.00 93.69 85 ARG A CA 1
ATOM 662 C C . ARG A 1 85 ? 3.228 9.380 -2.479 1.00 93.69 85 ARG A C 1
ATOM 664 O O . ARG A 1 85 ? 2.334 10.076 -2.940 1.00 93.69 85 ARG A O 1
ATOM 671 N N . ILE A 1 86 ? 3.050 8.134 -2.059 1.00 96.19 86 ILE A N 1
ATOM 672 C CA . ILE A 1 86 ? 1.731 7.504 -1.990 1.00 96.19 86 ILE A CA 1
ATOM 673 C C . ILE A 1 86 ? 1.273 7.508 -0.536 1.00 96.19 86 ILE A C 1
ATOM 675 O O . ILE A 1 86 ? 2.018 7.070 0.346 1.00 96.19 86 ILE A O 1
ATOM 679 N N . THR A 1 87 ? 0.056 7.990 -0.308 1.00 96.88 87 THR A N 1
ATOM 680 C CA . THR A 1 87 ? -0.611 8.006 0.995 1.00 96.88 87 THR A CA 1
ATOM 681 C C . THR A 1 87 ? -1.822 7.086 0.929 1.00 96.88 87 THR A C 1
ATOM 683 O O . THR A 1 87 ? -2.721 7.343 0.141 1.00 96.88 87 THR A O 1
ATOM 686 N N . ILE A 1 88 ? -1.855 6.027 1.737 1.00 97.19 88 ILE A N 1
ATOM 687 C CA . ILE A 1 88 ? -3.012 5.128 1.868 1.00 97.19 88 ILE A CA 1
ATOM 688 C C . ILE A 1 88 ? -3.713 5.474 3.173 1.00 97.19 88 ILE A C 1
ATOM 690 O O . ILE A 1 88 ? -3.058 5.510 4.219 1.00 97.19 88 ILE A O 1
ATOM 694 N N . THR A 1 89 ? -5.023 5.694 3.116 1.00 94.81 89 THR A N 1
ATOM 695 C CA . THR A 1 89 ? -5.798 6.195 4.255 1.00 94.81 89 THR A CA 1
ATOM 696 C C . THR A 1 89 ? -6.955 5.263 4.587 1.00 94.81 89 THR A C 1
ATOM 698 O O . THR A 1 89 ? -7.661 4.772 3.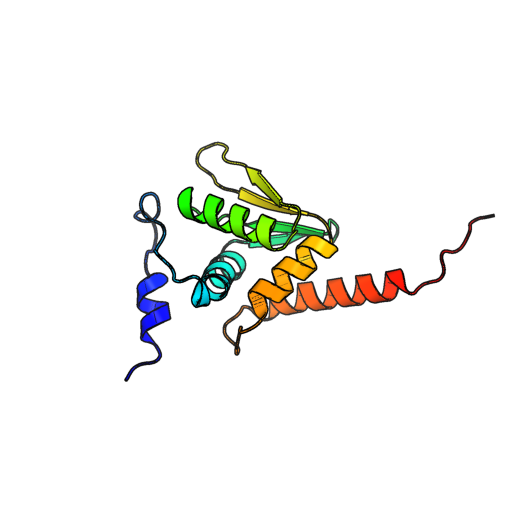704 1.00 94.81 89 THR A O 1
ATOM 701 N N . GLY A 1 90 ? -7.184 5.072 5.884 1.00 92.88 90 GLY A N 1
ATOM 702 C CA . GLY A 1 90 ? -8.325 4.337 6.411 1.00 92.88 90 GLY A CA 1
ATOM 703 C C . GLY A 1 90 ? -8.013 2.865 6.653 1.00 92.88 90 GLY A C 1
ATOM 704 O O . GLY A 1 90 ? -7.316 2.207 5.882 1.00 92.88 90 GLY A O 1
ATOM 705 N N . ILE A 1 91 ? -8.546 2.337 7.755 1.00 91.44 91 ILE A N 1
ATOM 706 C CA . ILE A 1 91 ? -8.179 1.008 8.250 1.00 91.44 91 ILE A CA 1
ATOM 707 C C . ILE A 1 91 ? -8.541 -0.123 7.279 1.00 91.44 91 ILE A C 1
ATOM 709 O O . ILE A 1 91 ? -7.798 -1.099 7.184 1.00 91.44 91 ILE A O 1
ATOM 713 N N . ASP A 1 92 ? -9.635 0.020 6.530 1.00 93.19 92 ASP A N 1
ATOM 714 C CA . ASP A 1 92 ? -10.073 -0.990 5.566 1.00 93.19 92 ASP A CA 1
ATOM 715 C C . ASP A 1 92 ? -9.145 -1.008 4.334 1.00 93.19 92 ASP A C 1
ATOM 717 O O . ASP A 1 92 ? -8.671 -2.078 3.952 1.00 93.19 92 ASP A O 1
ATOM 721 N N . SER A 1 93 ? -8.756 0.167 3.810 1.00 95.56 93 SER A N 1
ATOM 722 C CA . SER A 1 93 ? -7.732 0.313 2.757 1.00 95.56 93 SER A CA 1
ATOM 723 C C . SER A 1 93 ? -6.391 -0.291 3.177 1.00 95.56 93 SER A C 1
ATOM 725 O O . SER A 1 93 ? -5.725 -0.983 2.406 1.00 95.56 93 SER A O 1
ATOM 727 N N . LEU A 1 94 ? -5.984 -0.045 4.426 1.00 94.56 94 LEU A N 1
ATOM 728 C CA . LEU A 1 94 ? -4.747 -0.598 4.966 1.00 94.56 94 LEU A CA 1
ATOM 729 C C . LEU A 1 94 ? -4.801 -2.116 5.109 1.00 94.56 94 LEU A C 1
ATOM 731 O O . LEU A 1 94 ? -3.778 -2.765 4.907 1.00 94.56 94 LEU A O 1
ATOM 735 N N . ARG A 1 95 ? -5.965 -2.681 5.444 1.00 94.12 95 ARG A N 1
ATOM 736 C CA . ARG A 1 95 ? -6.148 -4.129 5.576 1.00 94.12 95 ARG A CA 1
ATOM 737 C C . ARG A 1 95 ? -6.017 -4.822 4.223 1.00 94.12 95 ARG A C 1
ATOM 739 O O . ARG A 1 95 ? -5.192 -5.721 4.105 1.00 94.12 95 ARG A O 1
ATOM 746 N N . VAL A 1 96 ? -6.725 -4.349 3.192 1.00 96.31 96 VAL A N 1
ATOM 747 C CA . VAL A 1 96 ? -6.624 -4.937 1.840 1.00 96.31 96 VAL A CA 1
ATOM 748 C C . VAL A 1 96 ? -5.214 -4.800 1.262 1.00 96.31 96 VAL A C 1
ATOM 750 O O . VAL A 1 96 ? -4.685 -5.746 0.676 1.00 96.31 96 VAL A O 1
ATOM 753 N N . PHE A 1 97 ? -4.555 -3.660 1.499 1.00 96.06 97 PHE A N 1
ATOM 754 C CA . PHE A 1 97 ? -3.164 -3.461 1.107 1.00 96.06 97 PHE A CA 1
ATOM 755 C C . PHE A 1 97 ? -2.221 -4.423 1.842 1.00 96.06 97 PHE A C 1
ATOM 757 O O . PHE A 1 97 ? -1.377 -5.057 1.210 1.00 96.06 97 PHE A O 1
ATOM 764 N N . TYR A 1 98 ? -2.368 -4.562 3.162 1.00 94.19 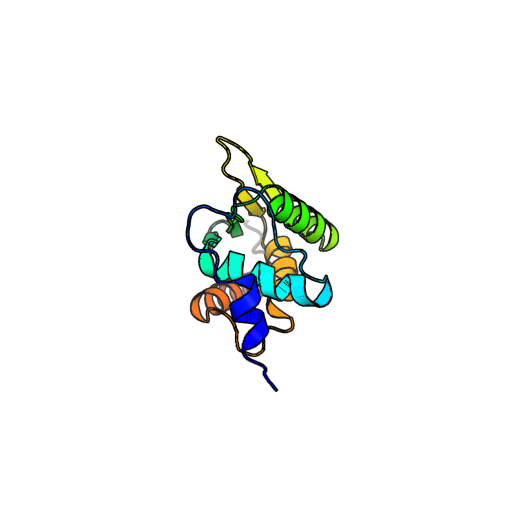98 TYR A N 1
ATOM 765 C CA . TYR A 1 98 ? -1.548 -5.456 3.977 1.00 94.19 98 TYR A CA 1
ATOM 766 C C . TYR A 1 98 ? -1.717 -6.923 3.570 1.00 94.19 98 TYR A C 1
ATOM 768 O O . TYR A 1 98 ? -0.719 -7.619 3.374 1.00 94.19 98 TYR A O 1
ATOM 776 N N . ASP A 1 99 ? -2.952 -7.386 3.383 1.00 94.94 99 ASP A N 1
ATOM 777 C CA . ASP A 1 99 ? -3.232 -8.765 2.982 1.00 94.94 99 ASP A CA 1
ATOM 778 C C . ASP A 1 99 ? -2.587 -9.078 1.626 1.00 94.94 99 ASP A C 1
ATOM 780 O O . ASP A 1 99 ? -1.897 -10.091 1.481 1.00 94.94 99 ASP A O 1
ATOM 784 N N . TRP A 1 100 ? -2.694 -8.165 0.655 1.00 96.38 100 TRP A N 1
ATOM 785 C CA . TRP A 1 100 ? -2.014 -8.297 -0.635 1.00 96.38 100 TRP A CA 1
ATOM 786 C C . TRP A 1 100 ? -0.483 -8.304 -0.509 1.00 96.38 100 TRP A C 1
ATOM 788 O O . TRP A 1 100 ? 0.192 -9.112 -1.156 1.00 96.38 100 TRP A O 1
ATOM 798 N N . LEU A 1 101 ? 0.077 -7.428 0.326 1.00 94.38 101 LEU A N 1
ATOM 799 C CA . LEU A 1 101 ? 1.522 -7.280 0.509 1.00 94.38 101 LEU A CA 1
ATOM 800 C C . LEU A 1 101 ? 2.156 -8.534 1.134 1.00 94.38 101 LEU A C 1
ATOM 802 O O . LEU A 1 101 ? 3.275 -8.935 0.781 1.00 94.38 101 LEU A O 1
ATOM 806 N N . TYR A 1 102 ? 1.437 -9.157 2.072 1.00 92.75 102 TYR A N 1
ATOM 807 C CA . TYR A 1 102 ? 1.938 -10.252 2.898 1.00 92.75 102 TYR A CA 1
ATOM 808 C C . TYR A 1 102 ? 1.438 -11.648 2.506 1.00 92.75 102 TYR A C 1
ATOM 810 O O . TYR A 1 102 ? 1.957 -12.616 3.070 1.00 92.75 102 TYR A O 1
ATOM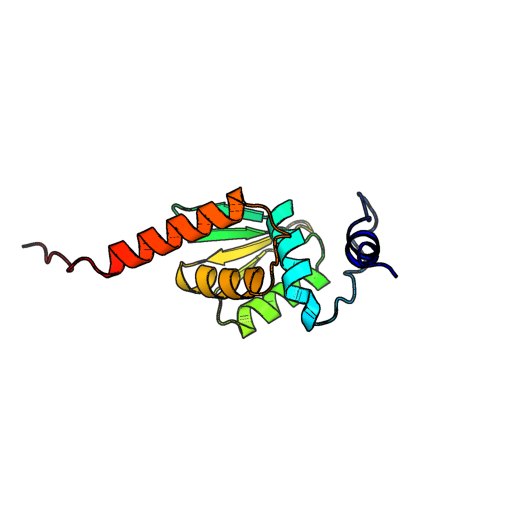 818 N N . LYS A 1 103 ? 0.530 -11.778 1.523 1.00 92.69 103 LYS A N 1
ATOM 819 C CA . LYS A 1 103 ? -0.089 -13.056 1.103 1.00 92.69 103 LYS A CA 1
ATOM 820 C C . LYS A 1 103 ? 0.887 -14.231 0.955 1.00 92.69 103 LYS A C 1
ATOM 822 O O . LYS A 1 103 ? 0.596 -15.331 1.404 1.00 92.69 103 LYS A O 1
ATOM 827 N N . ASP A 1 104 ? 2.080 -13.972 0.417 1.00 90.44 104 ASP A N 1
ATOM 828 C CA . ASP A 1 104 ? 3.105 -14.984 0.132 1.00 90.44 104 ASP A CA 1
ATOM 829 C C . ASP A 1 104 ? 4.462 -14.626 0.758 1.00 90.44 104 ASP A C 1
ATOM 831 O O . ASP A 1 104 ? 5.524 -14.964 0.233 1.00 90.44 104 ASP A O 1
ATOM 835 N N . ALA A 1 105 ? 4.478 -13.901 1.883 1.00 86.94 105 ALA A N 1
ATOM 836 C CA . ALA A 1 105 ? 5.716 -13.305 2.383 1.00 86.94 105 ALA A CA 1
ATOM 837 C C . ALA A 1 105 ? 6.811 -14.309 2.783 1.00 86.94 105 ALA A C 1
ATOM 839 O O . ALA A 1 105 ? 7.981 -13.936 2.743 1.00 86.94 105 ALA A O 1
ATOM 840 N N . ARG A 1 106 ? 6.455 -15.560 3.123 1.00 86.69 106 ARG A N 1
ATOM 841 C CA . ARG A 1 106 ? 7.358 -16.703 3.414 1.00 86.69 106 ARG A CA 1
ATOM 842 C C . ARG A 1 106 ? 8.633 -16.343 4.210 1.00 86.69 106 ARG A C 1
ATOM 844 O O . ARG A 1 106 ? 9.700 -16.884 3.949 1.00 86.69 106 ARG A O 1
ATOM 851 N N . GLY A 1 107 ? 8.524 -15.423 5.172 1.00 81.88 107 GLY A N 1
ATOM 852 C CA . GLY A 1 107 ? 9.636 -14.988 6.034 1.00 81.88 107 GLY A CA 1
ATOM 853 C C . GLY A 1 107 ? 10.514 -13.851 5.490 1.00 81.88 107 GLY A C 1
ATOM 854 O O . GLY A 1 107 ? 11.417 -13.408 6.187 1.00 81.88 107 GLY A O 1
ATOM 855 N N . VAL A 1 108 ? 10.255 -13.341 4.283 1.00 85.62 108 VAL A N 1
ATOM 856 C CA . VAL A 1 108 ? 11.002 -12.227 3.673 1.00 85.62 108 VAL A CA 1
ATOM 857 C C . VAL A 1 108 ? 10.250 -10.916 3.896 1.00 85.62 108 VAL A C 1
ATOM 859 O O . VAL A 1 108 ? 9.517 -10.471 3.010 1.00 85.62 108 VAL A O 1
ATOM 862 N N . TYR A 1 109 ? 10.375 -10.344 5.094 1.00 88.75 109 TYR A N 1
ATOM 863 C CA . TYR A 1 109 ? 9.782 -9.061 5.490 1.00 88.75 109 TYR A CA 1
ATOM 864 C C . TYR A 1 109 ? 10.404 -8.531 6.791 1.00 88.75 109 TYR A C 1
ATOM 866 O O . TYR A 1 109 ? 11.021 -9.289 7.541 1.00 88.75 109 TYR A O 1
ATOM 874 N N . ILE A 1 110 ? 10.185 -7.254 7.109 1.00 86.38 110 ILE A N 1
ATOM 875 C CA . ILE A 1 110 ? 10.552 -6.681 8.412 1.00 86.38 110 ILE A CA 1
ATOM 876 C C . ILE A 1 110 ? 9.478 -7.018 9.455 1.00 86.38 110 ILE A C 1
ATOM 878 O O . ILE A 1 110 ? 8.351 -6.519 9.407 1.00 86.38 110 ILE A O 1
ATOM 882 N N . SER A 1 111 ? 9.828 -7.859 10.433 1.00 88.00 111 SER A N 1
ATOM 883 C CA . SER A 1 111 ? 8.887 -8.357 11.449 1.00 88.00 111 SER A CA 1
ATOM 884 C C . SER A 1 111 ? 8.235 -7.252 12.270 1.00 88.00 111 SER A C 1
ATOM 886 O O . SER A 1 111 ? 7.024 -7.277 12.470 1.00 88.00 111 SER A O 1
ATOM 888 N N . THR A 1 112 ? 9.002 -6.241 12.670 1.00 86.81 112 THR A N 1
ATOM 889 C CA . THR A 1 112 ? 8.502 -5.132 13.490 1.00 86.81 112 THR A CA 1
ATOM 890 C C . THR A 1 112 ? 7.424 -4.319 12.776 1.00 86.81 112 THR A C 1
ATOM 892 O O . THR A 1 112 ? 6.423 -3.961 13.394 1.00 86.81 112 THR A O 1
ATOM 895 N N . LYS A 1 113 ? 7.573 -4.073 11.467 1.00 84.38 113 LYS A N 1
ATOM 896 C CA . LYS A 1 113 ? 6.538 -3.423 10.651 1.00 84.38 113 LYS A CA 1
ATOM 897 C C . LYS A 1 113 ? 5.296 -4.298 10.570 1.00 84.38 113 LYS A C 1
ATOM 899 O O . LYS A 1 113 ? 4.201 -3.816 10.841 1.00 84.38 113 LYS A O 1
ATOM 904 N N . ARG A 1 114 ? 5.463 -5.589 10.285 1.00 87.38 114 ARG A N 1
ATOM 905 C CA . ARG A 1 114 ? 4.345 -6.537 10.225 1.00 87.38 114 ARG A CA 1
ATOM 906 C C . ARG A 1 114 ? 3.549 -6.578 11.536 1.00 87.38 114 ARG A C 1
ATOM 908 O O . ARG A 1 114 ? 2.328 -6.461 11.524 1.00 87.38 114 ARG A O 1
ATOM 915 N N . GLU A 1 115 ? 4.235 -6.675 12.670 1.00 88.75 115 GLU A N 1
ATOM 916 C CA . GLU A 1 115 ? 3.614 -6.720 13.998 1.00 88.75 115 GLU A CA 1
ATOM 917 C C . GLU A 1 115 ? 2.829 -5.450 14.346 1.00 88.75 115 GLU A C 1
ATOM 919 O O . GLU A 1 115 ? 1.769 -5.541 14.967 1.00 88.75 115 GLU A O 1
ATOM 924 N N . GLN A 1 116 ? 3.316 -4.269 13.949 1.00 86.25 116 GLN A N 1
ATOM 925 C CA . GLN A 1 116 ? 2.603 -3.006 14.178 1.00 86.25 116 GLN A CA 1
ATOM 926 C C . GLN A 1 116 ? 1.237 -2.985 13.485 1.00 86.25 116 GLN A C 1
ATOM 928 O O . GLN A 1 116 ? 0.258 -2.528 14.078 1.00 86.25 116 GLN A O 1
ATOM 933 N N . PHE A 1 117 ? 1.157 -3.512 12.261 1.00 85.50 117 PHE A N 1
ATOM 934 C CA . PHE A 1 117 ? -0.105 -3.629 11.530 1.00 85.50 117 PHE A CA 1
ATOM 935 C C . PHE A 1 117 ? -1.040 -4.628 12.190 1.00 85.50 117 PHE A C 1
ATOM 937 O O . PHE A 1 117 ? -2.176 -4.272 12.493 1.00 85.50 117 PHE A O 1
ATOM 944 N N . THR A 1 118 ? -0.550 -5.836 12.488 1.00 86.69 118 THR A N 1
ATOM 945 C CA . THR A 1 118 ? -1.349 -6.873 13.156 1.00 86.69 118 THR A CA 1
ATOM 946 C C . THR A 1 118 ? -1.973 -6.339 14.445 1.00 86.69 118 THR A C 1
ATOM 948 O O . THR A 1 118 ? -3.191 -6.367 14.592 1.00 86.69 118 THR A O 1
ATOM 951 N N . LYS A 1 119 ? -1.171 -5.726 15.330 1.00 87.75 119 LYS A N 1
ATOM 952 C CA . LYS A 1 119 ? -1.672 -5.142 16.587 1.00 87.75 119 LYS A CA 1
ATOM 953 C C . LYS A 1 119 ? -2.748 -4.081 16.351 1.00 87.75 119 LYS A C 1
ATOM 955 O O . LYS A 1 119 ? -3.724 -4.011 17.097 1.00 87.75 119 LYS A O 1
ATOM 960 N N . ARG A 1 120 ? -2.586 -3.239 15.324 1.00 88.00 120 ARG A N 1
ATOM 961 C CA . ARG A 1 120 ? -3.566 -2.195 15.004 1.00 88.00 120 ARG A CA 1
ATOM 962 C C . ARG A 1 120 ? -4.873 -2.770 14.456 1.00 88.00 120 ARG A C 1
ATOM 964 O O . ARG A 1 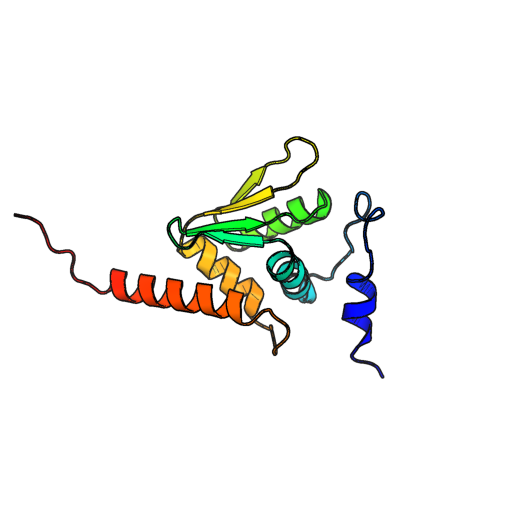120 ? -5.933 -2.240 14.800 1.00 88.00 120 ARG A O 1
ATOM 971 N N . PHE A 1 121 ? -4.808 -3.816 13.633 1.00 87.38 121 PHE A N 1
ATOM 972 C CA . PHE A 1 121 ? -5.985 -4.497 13.088 1.00 87.38 121 PHE A CA 1
ATOM 973 C C . PHE A 1 121 ? -6.742 -5.293 14.145 1.00 87.38 121 PHE A C 1
ATOM 975 O O . PHE A 1 121 ? -7.973 -5.265 14.138 1.00 87.38 121 PHE A O 1
ATOM 982 N N . ASP A 1 122 ? -6.027 -5.923 15.077 1.00 85.75 122 ASP A N 1
ATOM 983 C CA . ASP A 1 122 ? -6.627 -6.576 16.239 1.00 85.75 122 ASP A CA 1
ATOM 984 C C . ASP A 1 122 ? -7.352 -5.543 17.108 1.00 85.75 122 ASP A C 1
ATOM 986 O O . ASP A 1 122 ? -8.517 -5.724 17.458 1.00 85.75 122 ASP A O 1
ATOM 990 N N . TYR A 1 123 ? -6.709 -4.407 17.398 1.00 81.31 123 TYR A N 1
ATOM 991 C CA . TYR A 1 123 ? -7.344 -3.316 18.142 1.00 81.31 123 TYR A CA 1
ATOM 992 C C . TYR A 1 123 ? -8.596 -2.770 17.432 1.00 81.31 123 TYR A C 1
ATOM 994 O O . TYR A 1 123 ? -9.620 -2.550 18.078 1.00 81.31 123 TYR A O 1
ATOM 1002 N N . ASP A 1 124 ? -8.544 -2.576 16.108 1.00 83.88 124 ASP A N 1
ATOM 1003 C CA . ASP A 1 124 ? -9.708 -2.157 15.314 1.00 83.88 124 ASP A CA 1
ATOM 1004 C C . ASP A 1 124 ? -10.863 -3.16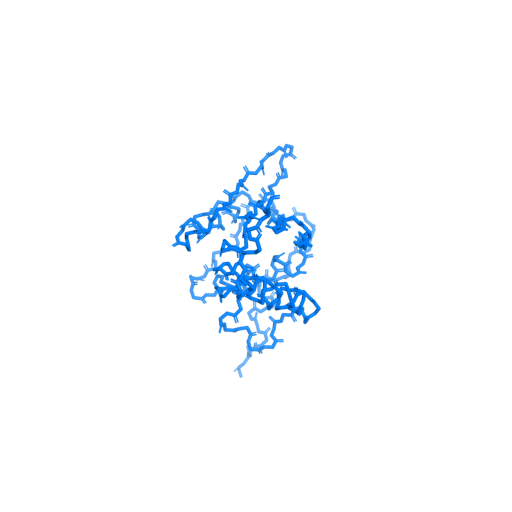0 15.412 1.00 83.88 124 ASP A C 1
ATOM 1006 O O . ASP A 1 124 ? -12.010 -2.776 15.647 1.00 83.88 124 ASP A O 1
ATOM 1010 N N . PHE A 1 125 ? -10.544 -4.450 15.284 1.00 78.50 125 PHE A N 1
ATOM 1011 C CA . PHE A 1 125 ? -11.510 -5.533 15.404 1.00 78.50 125 PHE A CA 1
ATOM 1012 C C . PHE A 1 125 ? -12.192 -5.511 16.775 1.00 78.50 125 PHE A C 1
ATOM 1014 O O . PHE A 1 125 ? -13.420 -5.469 16.850 1.00 78.50 125 PHE A O 1
ATOM 1021 N N . TRP A 1 126 ? -11.415 -5.444 17.860 1.00 76.19 126 TRP A N 1
ATOM 1022 C CA . TRP A 1 126 ? -11.960 -5.385 19.217 1.00 76.19 126 TRP A CA 1
ATOM 1023 C C . TRP A 1 126 ? -12.806 -4.136 19.465 1.00 76.19 126 TRP A C 1
ATOM 1025 O O . TRP A 1 126 ? -13.844 -4.222 20.119 1.00 76.19 126 TRP A O 1
ATOM 1035 N N . LYS A 1 127 ? -12.417 -2.980 18.919 1.00 80.50 127 LYS A N 1
ATOM 1036 C CA . LYS A 1 127 ? -13.188 -1.736 19.043 1.00 80.50 127 LYS A CA 1
ATOM 1037 C C . LYS A 1 127 ? -14.544 -1.825 18.336 1.00 80.50 127 LYS A C 1
ATOM 1039 O O . LYS A 1 127 ? -15.531 -1.334 18.877 1.00 80.50 127 LYS A O 1
ATOM 1044 N N . LYS A 1 128 ? -14.609 -2.466 17.163 1.00 81.56 128 LYS A N 1
ATOM 1045 C CA . LYS A 1 128 ? -15.855 -2.676 16.398 1.00 81.56 128 LYS A CA 1
ATOM 1046 C C . LYS A 1 128 ? -16.849 -3.608 17.110 1.00 81.56 128 LYS A C 1
ATOM 1048 O O . LYS A 1 128 ? -18.047 -3.465 16.898 1.00 81.56 128 LYS A O 1
ATOM 1053 N N . GLN A 1 129 ? -16.370 -4.521 17.960 1.00 77.12 129 GLN A N 1
ATOM 1054 C CA . GLN A 1 129 ? -17.210 -5.448 18.736 1.00 77.12 129 GLN A CA 1
ATOM 1055 C C . GLN A 1 129 ? -17.819 -4.823 20.000 1.00 77.12 129 GLN A C 1
ATOM 1057 O O . GLN A 1 129 ? -18.727 -5.401 20.597 1.00 77.12 129 GLN A O 1
ATOM 1062 N N . GLN A 1 130 ? -17.333 -3.659 20.443 1.00 75.00 130 GLN A N 1
ATOM 1063 C CA . GLN A 1 130 ? -17.906 -3.015 21.620 1.00 75.00 130 GLN A CA 1
ATOM 1064 C C . GLN A 1 130 ? -19.284 -2.432 21.282 1.00 75.00 130 GLN A C 1
ATOM 1066 O O . GLN A 1 130 ? -19.416 -1.720 20.280 1.00 75.00 130 GLN A O 1
ATOM 1071 N N . PRO A 1 131 ? -20.318 -2.680 22.108 1.00 70.75 131 PRO A N 1
ATOM 1072 C CA . PRO A 1 131 ? -21.612 -2.048 21.910 1.00 70.75 131 PRO A CA 1
ATOM 1073 C C . PRO A 1 131 ? -21.430 -0.530 21.942 1.00 70.75 131 PRO A C 1
ATOM 1075 O O . PRO A 1 131 ? -20.787 0.007 22.849 1.00 70.75 131 PRO A O 1
ATOM 1078 N N . LYS A 1 132 ? -21.990 0.173 20.948 1.00 65.75 132 LYS A N 1
ATOM 1079 C CA . LYS A 1 132 ? -22.043 1.638 20.956 1.00 65.75 132 LYS A CA 1
ATOM 1080 C C . LYS A 1 132 ? -22.765 2.048 22.239 1.00 65.75 132 LYS A C 1
ATOM 1082 O O . LYS A 1 132 ? -23.976 1.865 22.341 1.00 65.75 132 LYS A O 1
ATOM 1087 N N . LYS A 1 133 ? -22.036 2.559 23.236 1.00 59.41 133 LYS A N 1
ATOM 1088 C CA . LYS A 1 133 ? -22.664 3.222 24.380 1.00 59.41 133 LYS A CA 1
ATOM 1089 C C . LYS A 1 133 ? -23.399 4.434 23.819 1.00 59.41 133 LYS A C 1
ATOM 1091 O O . LYS A 1 133 ? -22.763 5.420 23.457 1.00 59.41 133 LYS A O 1
ATOM 1096 N N . TYR A 1 134 ? -24.717 4.329 23.691 1.00 57.66 134 TYR A N 1
ATOM 1097 C CA . TYR A 1 134 ? -25.568 5.493 23.505 1.00 57.66 134 TYR A CA 1
ATOM 1098 C C . TYR A 1 134 ? -25.370 6.382 24.736 1.00 57.66 134 TYR A C 1
ATOM 1100 O O . TYR A 1 134 ? -25.578 5.937 25.866 1.00 57.66 134 TYR A O 1
ATOM 1108 N N . GLY A 1 135 ? -24.850 7.589 24.514 1.00 58.81 135 GLY A N 1
ATOM 1109 C CA . GLY A 1 135 ? -24.815 8.630 25.532 1.00 58.81 135 GLY A CA 1
ATOM 1110 C C . GLY A 1 135 ? -26.235 9.128 25.767 1.00 58.81 135 GLY A C 1
ATOM 1111 O O . GLY A 1 135 ? -26.941 9.407 24.797 1.00 58.81 135 GLY A O 1
ATOM 1112 N N . PHE A 1 136 ? -26.632 9.153 27.038 1.00 44.53 136 PHE A N 1
ATOM 1113 C CA . PHE A 1 136 ? -27.803 9.872 27.533 1.00 44.53 136 PHE A CA 1
ATOM 1114 C C . PHE A 1 136 ? -27.576 11.382 27.453 1.00 44.53 136 PHE A C 1
ATOM 1116 O O . PHE A 1 136 ? -26.402 11.795 27.617 1.00 44.53 136 PHE A O 1
#

Sequence (136 aa):
MGKSSLILTFYIFHSGALKSRAPNVPEEFFSHFARGVFDGDAYFKTGADVVVMRPGSRVLSKRLMDKLEELGAVAELDTKEDVYRITITGIDSLRVFYDWLYKDARGVYISTKREQFTKRFDYDFWKKQQPKKYGF

pLDDT: mean 80.58, std 18.54, range [35.88, 97.25]

InterPro domains:
  IPR027434 Homing endonuclease [G3DSA:3.10.28.10] (22-121)
  IPR027434 Homing endonuclease [SSF55608] (25-117)

Radius of gyration: 16.85 Å; chains: 1; bounding box: 50×42×43 Å